Protein AF-A0A024U2P2-F1 (afdb_monomer_lite)

InterPro domains:
  IPR001179 FKBP-type peptidyl-prolyl cis-trans isomerase domain [PF00254] (18-84)
  IPR001179 FKBP-type peptidyl-prolyl cis-trans isomerase domain [PS50059] (17-87)
  IPR046357 Peptidyl-prolyl cis-trans isomerase domain superfamily [G3DSA:3.10.50.40] (10-88)
  IPR050689 FKBP-type Peptidyl-prolyl cis-trans Isomerase [PTHR10516] (18-86)

Foldseek 3Di:
DDQDDPQDDDDDDDDDDDDPDDHDDDDDDQPPPPAFQQCSVVVVPDDAQDKDKTWAFLNRHVAQPADPPRGHGRDTDIDIDTRHDDDD

pLDDT: mean 76.5, std 21.03, range [31.89, 95.56]

Secondary structure (DSSP, 8-state):
--------------------SS-------TTTTSS-HHHHHHHTTPPTT-EEEEEE-GGGTTTTT-BTTTB-TT--EEEEEE------

Organism: NCBI:txid157072

Radius of gyration: 14.06 Å; chains: 1; bounding box: 38×27×31 Å

Structure (mmCIF, N/CA/C/O backbone):
data_AF-A0A024U2P2-F1
#
_entry.id   AF-A0A024U2P2-F1
#
loop_
_atom_site.group_PDB
_atom_site.id
_atom_site.type_symbol
_atom_site.label_atom_id
_atom_site.label_alt_id
_atom_site.label_comp_id
_atom_site.label_asym_id
_atom_site.label_entity_id
_atom_site.label_seq_id
_atom_site.pdbx_PDB_ins_code
_atom_site.Cartn_x
_atom_site.Cartn_y
_atom_site.Cartn_z
_atom_site.occupancy
_atom_site.B_iso_or_equiv
_atom_site.auth_seq_id
_atom_site.auth_comp_id
_atom_site.auth_asym_id
_atom_site.auth_atom_id
_atom_site.pdbx_PDB_model_num
ATOM 1 N N . MET A 1 1 ? 22.313 12.537 -3.703 1.00 31.89 1 MET A N 1
ATOM 2 C CA . MET A 1 1 ? 21.362 11.982 -4.690 1.00 31.89 1 MET A CA 1
ATOM 3 C C . MET A 1 1 ? 20.225 11.348 -3.902 1.00 31.89 1 MET A C 1
ATOM 5 O O . MET A 1 1 ? 20.422 10.289 -3.328 1.00 31.89 1 MET A O 1
ATOM 9 N N . ALA A 1 2 ? 19.114 12.063 -3.720 1.00 34.59 2 ALA A N 1
ATOM 10 C CA . ALA A 1 2 ? 17.963 11.589 -2.947 1.00 34.59 2 ALA A CA 1
ATOM 11 C C . ALA A 1 2 ? 16.895 11.046 -3.912 1.00 34.59 2 ALA A C 1
ATOM 13 O O . ALA A 1 2 ? 16.713 11.652 -4.970 1.00 34.59 2 ALA A O 1
ATOM 14 N N . PRO A 1 3 ? 16.200 9.942 -3.592 1.00 36.84 3 PRO A N 1
ATOM 15 C CA . PRO A 1 3 ? 15.146 9.420 -4.451 1.00 36.84 3 PRO A CA 1
ATOM 16 C C . PRO A 1 3 ? 13.957 10.390 -4.470 1.00 36.84 3 PRO A C 1
ATOM 18 O O . PRO A 1 3 ? 13.364 10.713 -3.439 1.00 36.84 3 PRO A O 1
ATOM 21 N N . THR A 1 4 ? 13.622 10.877 -5.661 1.00 40.97 4 THR A N 1
ATOM 22 C CA . THR A 1 4 ? 12.459 11.718 -5.949 1.00 40.97 4 THR A CA 1
ATOM 23 C C . THR A 1 4 ? 11.182 10.890 -5.825 1.00 40.97 4 THR A C 1
ATOM 25 O O . THR A 1 4 ? 10.702 10.297 -6.786 1.00 40.97 4 THR A O 1
ATOM 28 N N . SER A 1 5 ? 10.622 10.851 -4.617 1.00 42.09 5 SER A N 1
ATOM 29 C CA . SER A 1 5 ? 9.256 10.376 -4.391 1.00 42.09 5 SER A CA 1
ATOM 30 C C . SER A 1 5 ? 8.266 11.386 -5.003 1.00 42.09 5 SER A C 1
ATOM 32 O O . SER A 1 5 ? 8.313 12.569 -4.640 1.00 42.09 5 SER A O 1
ATOM 34 N N . PRO A 1 6 ? 7.405 10.991 -5.962 1.00 38.97 6 PRO A N 1
ATOM 35 C CA . PRO A 1 6 ? 6.493 11.911 -6.633 1.00 38.97 6 PRO A CA 1
ATOM 36 C C . PRO A 1 6 ? 5.424 12.404 -5.651 1.00 38.97 6 PRO A C 1
ATOM 38 O O . PRO A 1 6 ? 4.580 11.664 -5.153 1.00 38.97 6 PRO A O 1
ATOM 41 N N . ARG A 1 7 ? 5.479 13.703 -5.363 1.00 48.59 7 ARG A N 1
ATOM 42 C CA . ARG A 1 7 ? 4.659 14.395 -4.365 1.00 48.59 7 ARG A CA 1
ATOM 43 C C . ARG A 1 7 ? 3.284 14.760 -4.946 1.00 48.59 7 ARG A C 1
ATOM 45 O O . ARG A 1 7 ? 3.029 15.939 -5.184 1.00 48.59 7 ARG A O 1
ATOM 52 N N . MET A 1 8 ? 2.373 13.808 -5.159 1.00 40.97 8 MET A N 1
ATOM 53 C CA . MET A 1 8 ? 1.024 14.130 -5.669 1.00 40.97 8 MET A CA 1
ATOM 54 C C . MET A 1 8 ? 0.076 14.644 -4.575 1.00 40.97 8 MET A C 1
ATOM 56 O O . MET A 1 8 ? 0.042 14.143 -3.452 1.00 40.97 8 MET A O 1
ATOM 60 N N . ALA A 1 9 ? -0.565 15.776 -4.871 1.00 50.56 9 ALA A N 1
ATOM 61 C CA . ALA A 1 9 ? -1.546 16.477 -4.052 1.00 50.56 9 ALA A CA 1
ATOM 62 C C . ALA A 1 9 ? -2.903 16.254 -4.709 1.00 50.56 9 ALA A C 1
ATOM 64 O O . ALA A 1 9 ? -3.015 16.535 -5.899 1.00 50.56 9 ALA A O 1
ATOM 65 N N . THR A 1 10 ? -3.911 15.795 -3.972 1.00 36.69 10 THR A N 1
ATOM 66 C CA . THR A 1 10 ? -5.300 15.810 -4.450 1.00 36.69 10 THR A CA 1
ATOM 67 C C . THR A 1 10 ? -6.279 16.059 -3.302 1.00 36.69 10 THR A C 1
ATOM 69 O O . THR A 1 10 ? -5.930 15.778 -2.154 1.00 36.69 10 THR A O 1
ATOM 72 N N . PRO A 1 11 ? -7.469 16.611 -3.604 1.00 50.09 11 PRO A N 1
ATOM 73 C CA . PRO A 1 11 ? -8.282 17.375 -2.671 1.00 50.09 11 PRO A CA 1
ATOM 74 C C . PRO A 1 11 ? -9.580 16.635 -2.341 1.00 50.09 11 PRO A C 1
ATOM 76 O O . PRO A 1 11 ? -10.584 16.812 -3.022 1.00 50.09 11 PRO A O 1
ATOM 79 N N . TYR A 1 12 ? -9.579 15.806 -1.306 1.00 37.09 12 TYR A N 1
ATOM 80 C CA . TYR A 1 12 ? -10.820 15.280 -0.734 1.00 37.09 12 TYR A CA 1
ATOM 81 C C . TYR A 1 12 ? -10.560 15.062 0.757 1.00 37.09 12 TYR A C 1
ATOM 83 O O . TYR A 1 12 ? -9.801 14.179 1.132 1.00 37.09 12 TYR A O 1
ATOM 91 N N . GLU A 1 13 ? -11.080 15.967 1.585 1.00 51.75 13 GLU A N 1
ATOM 92 C CA . GLU A 1 13 ? -10.818 16.037 3.022 1.00 51.75 13 GLU A CA 1
ATOM 93 C C . GLU A 1 13 ? -11.785 15.142 3.814 1.00 51.75 13 GLU A C 1
ATOM 95 O O . GLU A 1 13 ? -12.993 15.377 3.811 1.00 51.75 13 GLU A O 1
ATOM 100 N N . CYS A 1 14 ? -11.253 14.194 4.593 1.00 35.69 14 CYS A N 1
ATOM 101 C CA . CYS A 1 14 ? -11.846 13.792 5.868 1.00 35.69 14 CYS A CA 1
ATOM 102 C C . CYS A 1 14 ? -10.768 13.858 6.961 1.00 35.69 14 CYS A C 1
ATOM 104 O O . CYS A 1 14 ? -10.029 12.916 7.236 1.00 35.69 14 CYS A O 1
ATOM 106 N N . THR A 1 15 ? -10.635 15.035 7.571 1.00 51.25 15 THR A N 1
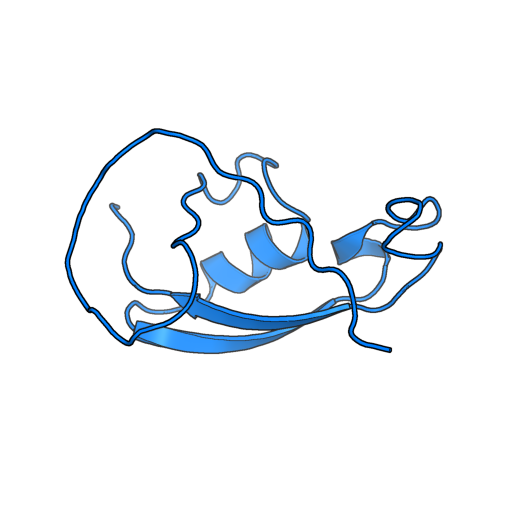ATOM 107 C CA . THR A 1 15 ? -9.602 15.329 8.566 1.00 51.25 15 THR A CA 1
ATOM 108 C C . THR A 1 15 ? -9.901 14.668 9.914 1.00 51.25 15 THR A C 1
ATOM 110 O O . THR A 1 15 ? -10.809 15.094 10.628 1.00 51.25 15 THR A O 1
ATOM 113 N N . THR A 1 16 ? -9.068 13.715 10.338 1.00 41.94 16 THR A N 1
ATOM 114 C CA . THR A 1 16 ? -8.849 13.433 11.767 1.00 41.94 16 THR A CA 1
ATOM 115 C C . THR A 1 16 ? -7.376 13.636 12.102 1.00 41.94 16 THR A C 1
ATOM 117 O O . THR A 1 16 ? -6.502 12.950 11.578 1.00 41.94 16 THR A O 1
ATOM 120 N N . SER A 1 17 ? -7.111 14.630 12.946 1.00 49.25 17 SER A N 1
ATOM 121 C CA . SER A 1 17 ? -5.792 15.151 13.294 1.00 49.25 17 SER A CA 1
ATOM 122 C C . SER A 1 17 ? -4.955 14.181 14.135 1.00 49.25 17 SER A C 1
ATOM 124 O O . SER A 1 17 ? -5.298 13.898 15.281 1.00 49.25 17 SER A O 1
ATOM 126 N N . ALA A 1 18 ? -3.792 13.789 13.619 1.00 34.69 18 ALA A N 1
ATOM 127 C CA . ALA A 1 18 ? -2.621 13.460 14.427 1.00 34.69 18 ALA A CA 1
ATOM 128 C C . ALA A 1 18 ? -1.382 13.995 13.703 1.00 34.69 18 ALA A C 1
ATOM 130 O O . ALA A 1 18 ? -0.732 13.308 12.919 1.00 34.69 18 ALA A O 1
ATOM 131 N N . SER A 1 19 ? -1.093 15.274 13.937 1.00 46.12 19 SER A N 1
ATOM 132 C CA . SER A 1 19 ? 0.126 15.925 13.475 1.00 46.12 19 SER A CA 1
ATOM 133 C C . SER A 1 19 ? 1.343 15.262 14.122 1.00 46.12 19 SER A C 1
ATOM 135 O O . SER A 1 19 ? 1.744 15.616 15.227 1.00 46.12 19 SER A O 1
ATOM 137 N N . ARG A 1 20 ? 1.963 14.319 13.415 1.00 45.56 20 ARG A N 1
ATOM 138 C CA . ARG A 1 20 ? 3.408 14.112 13.484 1.00 45.56 20 ARG A CA 1
ATOM 139 C C . ARG A 1 20 ? 3.952 14.625 12.168 1.00 45.56 20 ARG A C 1
ATOM 141 O O . ARG A 1 20 ? 3.759 14.028 11.120 1.00 45.56 20 ARG A O 1
ATOM 148 N N . GLU A 1 21 ? 4.499 15.825 12.235 1.00 51.88 21 GLU A N 1
ATOM 149 C CA . GLU A 1 21 ? 5.141 16.558 11.154 1.00 51.88 21 GLU A CA 1
ATOM 150 C C . GLU A 1 21 ? 5.866 15.621 10.166 1.00 51.88 21 GLU A C 1
ATOM 152 O O . GLU A 1 21 ? 6.927 15.110 10.513 1.00 51.88 21 GLU A O 1
ATOM 157 N N . ARG A 1 22 ? 5.262 15.362 8.984 1.00 45.50 22 ARG A N 1
ATOM 158 C CA . ARG A 1 22 ? 5.866 15.022 7.666 1.00 45.50 22 ARG A CA 1
ATOM 159 C C . ARG A 1 22 ? 4.927 14.160 6.799 1.00 45.50 22 ARG A C 1
ATOM 161 O O . ARG A 1 22 ? 4.829 12.958 6.985 1.00 45.50 22 ARG A O 1
ATOM 168 N N . GLY A 1 23 ? 4.379 14.750 5.734 1.00 49.66 23 GLY A N 1
ATOM 169 C CA . GLY A 1 23 ? 3.861 14.002 4.576 1.00 49.66 23 GLY A CA 1
ATOM 170 C C . GLY A 1 23 ? 2.346 13.792 4.571 1.00 49.66 23 GLY A C 1
ATOM 171 O O . GLY A 1 23 ? 1.735 13.519 5.592 1.00 49.66 23 GLY A O 1
ATOM 172 N N . ARG A 1 24 ? 1.737 13.993 3.400 1.00 61.34 24 ARG A N 1
ATOM 173 C CA . ARG A 1 24 ? 0.288 13.917 3.168 1.00 61.34 24 ARG A CA 1
ATOM 174 C C . ARG A 1 24 ? -0.234 12.522 3.524 1.00 61.34 24 ARG A C 1
ATOM 176 O O . ARG A 1 24 ? 0.380 11.534 3.130 1.00 61.34 24 ARG A O 1
ATOM 183 N N . THR A 1 25 ? -1.368 12.455 4.212 1.00 70.25 25 THR A N 1
ATOM 184 C CA . THR A 1 25 ? -2.139 11.217 4.350 1.00 70.25 25 THR A CA 1
ATOM 185 C C . THR A 1 25 ? -2.674 10.805 2.978 1.00 70.25 25 THR A C 1
ATOM 187 O O . THR A 1 25 ? -2.992 11.658 2.148 1.00 70.25 25 THR A O 1
ATOM 190 N N . PHE A 1 26 ? -2.712 9.501 2.707 1.00 79.50 26 P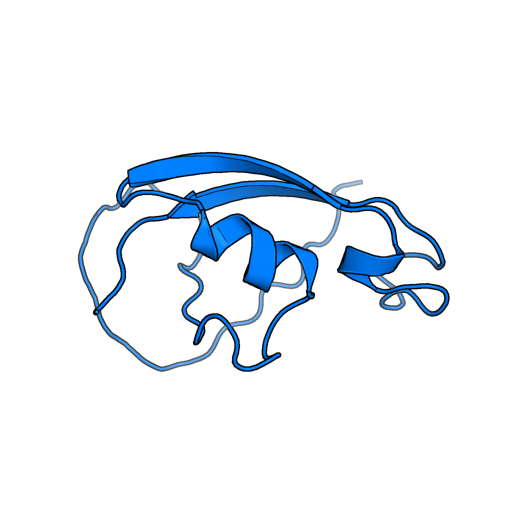HE A N 1
ATOM 191 C CA . PHE A 1 26 ? -3.215 8.956 1.448 1.00 79.50 26 PHE A CA 1
ATOM 192 C C . PHE A 1 26 ? -4.502 8.180 1.715 1.00 79.50 26 PHE A C 1
ATOM 194 O O . PHE A 1 26 ? -4.494 7.195 2.453 1.00 79.50 26 PHE A O 1
ATOM 201 N N . GLU A 1 27 ? -5.599 8.639 1.121 1.00 80.69 27 GLU A N 1
ATOM 202 C CA . GLU A 1 27 ? -6.918 8.026 1.245 1.00 80.69 27 GLU A CA 1
ATOM 203 C C . GLU A 1 27 ? -7.275 7.318 -0.059 1.00 80.69 27 GLU A C 1
ATOM 205 O O . GLU A 1 27 ? -7.143 7.879 -1.147 1.00 80.69 27 GLU A O 1
ATOM 210 N N . PHE A 1 28 ? -7.727 6.074 0.047 1.00 82.50 28 PHE A N 1
ATOM 211 C CA . PHE A 1 28 ? -8.182 5.291 -1.093 1.00 82.50 28 PHE A CA 1
ATOM 212 C C . PHE A 1 28 ? -9.195 4.246 -0.635 1.00 82.50 28 PHE A C 1
ATOM 214 O O . PHE A 1 28 ? -9.247 3.875 0.541 1.00 82.50 28 PHE A O 1
ATOM 221 N N . LYS A 1 29 ? -9.999 3.744 -1.5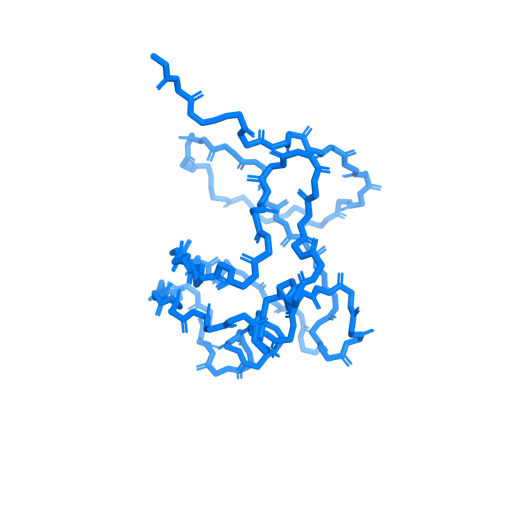75 1.00 82.81 29 LYS A N 1
ATOM 222 C CA . LYS A 1 29 ? -10.926 2.652 -1.297 1.00 82.81 29 LYS A CA 1
ATOM 223 C C . LYS A 1 29 ? -10.214 1.314 -1.472 1.00 82.81 29 LYS A C 1
ATOM 225 O O . LYS A 1 29 ? -9.869 0.924 -2.587 1.00 82.81 29 LYS A O 1
ATOM 230 N N . VAL A 1 30 ? -10.043 0.599 -0.365 1.00 85.31 30 VAL A N 1
ATOM 231 C CA . VAL A 1 30 ? -9.454 -0.744 -0.360 1.00 85.31 30 VAL A CA 1
ATOM 232 C C . VAL A 1 30 ? -10.318 -1.708 -1.179 1.00 85.31 30 VAL A C 1
ATOM 234 O O . VAL A 1 30 ? -11.535 -1.776 -1.009 1.00 85.31 30 VAL A O 1
ATOM 237 N N . GLY A 1 31 ? -9.682 -2.467 -2.069 1.00 80.81 31 GLY A N 1
ATOM 238 C CA . GLY A 1 31 ? -10.324 -3.453 -2.938 1.00 80.81 31 GLY A CA 1
ATOM 239 C C . GLY A 1 31 ? -10.970 -2.870 -4.196 1.00 80.81 31 GLY A C 1
ATOM 240 O O . GLY A 1 31 ? -11.625 -3.609 -4.928 1.00 80.81 31 GLY A O 1
ATOM 241 N N . ALA A 1 32 ? -10.802 -1.572 -4.460 1.00 85.25 32 ALA A N 1
ATOM 242 C CA . ALA A 1 32 ? -11.283 -0.932 -5.683 1.00 85.25 32 ALA A CA 1
ATOM 243 C C . ALA A 1 32 ? -10.246 -0.946 -6.823 1.00 85.25 32 ALA A C 1
ATOM 245 O O . ALA A 1 32 ? -10.523 -0.398 -7.888 1.00 85.25 32 ALA A O 1
ATOM 246 N N . GLY A 1 33 ? -9.053 -1.525 -6.612 1.00 84.06 33 GLY A N 1
ATOM 247 C CA . GLY A 1 33 ? -7.985 -1.532 -7.618 1.00 84.06 33 GLY A CA 1
ATOM 248 C C . GLY A 1 33 ? -7.408 -0.143 -7.912 1.00 84.06 33 GLY A C 1
ATOM 249 O O . GLY A 1 33 ? -6.830 0.075 -8.972 1.00 84.06 33 GLY A O 1
ATOM 250 N N . GLN A 1 34 ? -7.583 0.810 -6.990 1.00 82.44 34 GLN A N 1
ATOM 251 C CA . GLN A 1 34 ? -7.045 2.172 -7.107 1.00 82.44 34 GLN A CA 1
ATOM 252 C C . GLN A 1 34 ? -5.549 2.251 -6.778 1.00 82.44 34 GLN A C 1
ATOM 254 O O . GLN A 1 34 ? -4.888 3.233 -7.109 1.00 82.44 34 GLN A O 1
ATOM 259 N N . VAL A 1 35 ? -5.025 1.227 -6.107 1.00 89.06 35 VAL A N 1
ATOM 260 C CA . 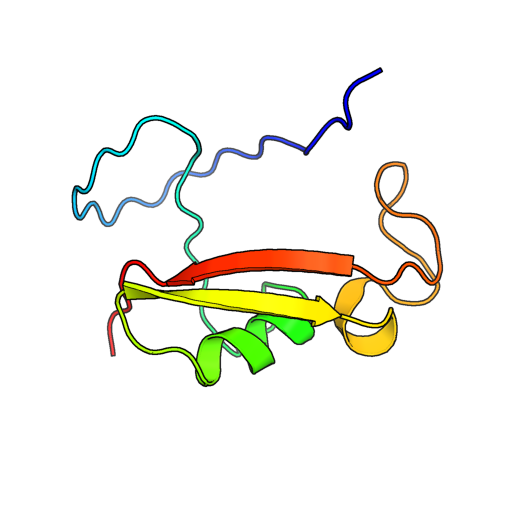VAL A 1 35 ? -3.628 1.099 -5.693 1.00 89.06 35 VAL A CA 1
ATOM 261 C C . VAL A 1 35 ? -3.049 -0.213 -6.209 1.00 89.06 35 VAL A C 1
ATOM 263 O O . VAL A 1 35 ? -3.775 -1.092 -6.676 1.00 89.06 35 VAL A O 1
ATOM 266 N N . ILE A 1 36 ? -1.728 -0.367 -6.099 1.00 91.62 36 ILE A N 1
ATOM 267 C CA . ILE A 1 36 ? -1.072 -1.639 -6.407 1.00 91.62 36 ILE A CA 1
ATOM 268 C C . ILE A 1 36 ? -1.661 -2.768 -5.555 1.00 91.62 36 ILE A C 1
ATOM 270 O O . ILE A 1 36 ? -1.992 -2.586 -4.381 1.00 91.62 36 ILE A O 1
ATOM 274 N N . ARG A 1 37 ? -1.758 -3.963 -6.141 1.00 91.75 37 ARG A N 1
ATOM 275 C CA . ARG A 1 37 ? -2.409 -5.125 -5.517 1.00 91.75 37 ARG A CA 1
ATOM 276 C C . ARG A 1 37 ? -1.865 -5.439 -4.121 1.00 91.75 37 ARG A C 1
ATOM 278 O O . ARG A 1 37 ? -2.619 -5.832 -3.239 1.00 91.75 37 ARG A O 1
ATOM 285 N N . GLY A 1 38 ? -0.563 -5.258 -3.911 1.00 91.56 38 GLY A N 1
ATOM 286 C CA . GLY A 1 38 ? 0.078 -5.481 -2.620 1.00 91.56 38 GLY A CA 1
ATOM 287 C C . GLY A 1 38 ? -0.439 -4.576 -1.503 1.00 91.56 38 GLY A C 1
ATOM 288 O O . GLY A 1 38 ? -0.530 -5.018 -0.362 1.00 91.56 38 GLY A O 1
ATOM 289 N N . TRP A 1 39 ? -0.829 -3.340 -1.822 1.00 91.81 39 TRP A N 1
ATOM 290 C CA . TRP A 1 39 ? -1.446 -2.431 -0.855 1.00 91.81 39 TRP A CA 1
ATOM 291 C C . TRP A 1 39 ? -2.877 -2.854 -0.551 1.00 91.81 39 TRP A C 1
ATOM 293 O O . TRP A 1 39 ? -3.233 -2.977 0.619 1.00 91.81 39 TRP A O 1
ATOM 303 N N . ASP A 1 40 ? -3.663 -3.153 -1.588 1.00 88.69 40 ASP A N 1
ATOM 304 C CA . ASP A 1 40 ? -5.044 -3.618 -1.435 1.00 88.69 40 ASP A CA 1
ATOM 305 C C . ASP A 1 40 ? -5.129 -4.887 -0.573 1.00 88.69 40 ASP A C 1
ATOM 307 O O . ASP A 1 40 ? -6.010 -5.002 0.271 1.00 88.69 40 ASP A O 1
ATOM 311 N N . GLU A 1 41 ? -4.201 -5.832 -0.731 1.00 90.44 41 GLU A N 1
ATOM 312 C CA . GLU A 1 41 ? -4.182 -7.073 0.052 1.00 90.44 41 GLU A CA 1
ATOM 313 C C . GLU A 1 41 ? -3.503 -6.926 1.422 1.00 90.44 41 GLU A C 1
ATOM 315 O O . GLU A 1 41 ? -3.903 -7.584 2.386 1.00 90.44 41 GLU A O 1
ATOM 320 N N . GLY A 1 42 ? -2.479 -6.075 1.530 1.00 89.62 42 GLY A N 1
ATOM 321 C CA . GLY A 1 42 ? -1.752 -5.841 2.778 1.00 89.62 42 GLY A CA 1
ATOM 322 C C . GLY A 1 42 ? -2.581 -5.060 3.795 1.00 89.62 42 GLY A C 1
ATOM 323 O O . GLY A 1 42 ? -2.678 -5.460 4.954 1.00 89.62 42 GLY A O 1
ATOM 324 N N . ILE A 1 43 ? -3.239 -3.987 3.350 1.00 90.50 43 ILE A N 1
ATOM 325 C CA . ILE A 1 43 ? -3.976 -3.069 4.228 1.00 90.50 43 ILE A CA 1
ATOM 326 C C . ILE A 1 43 ? -5.270 -3.705 4.751 1.00 90.50 43 ILE A C 1
ATOM 328 O O . ILE A 1 43 ? -5.639 -3.457 5.896 1.00 90.50 43 ILE A O 1
ATOM 332 N N . LYS A 1 44 ? -5.897 -4.628 4.001 1.00 88.12 44 LYS A N 1
ATOM 333 C CA . LYS A 1 44 ? -7.038 -5.439 4.488 1.00 88.12 44 LYS A CA 1
ATOM 334 C C . LYS A 1 44 ? -6.743 -6.212 5.775 1.00 88.12 44 LYS A C 1
ATOM 336 O O . LYS A 1 44 ? -7.671 -6.588 6.481 1.00 88.12 44 LYS A O 1
ATOM 341 N N . LYS A 1 45 ? -5.469 -6.499 6.056 1.00 88.50 45 LYS A N 1
ATOM 342 C CA . LYS A 1 45 ? -5.033 -7.285 7.220 1.00 88.50 45 LYS A CA 1
ATOM 343 C C . LYS A 1 45 ? -4.575 -6.411 8.388 1.00 88.50 45 LYS A C 1
ATOM 345 O O . LYS A 1 45 ? -4.152 -6.950 9.408 1.00 88.50 45 LYS A O 1
ATOM 350 N N . MET A 1 46 ? -4.607 -5.089 8.236 1.00 90.00 46 MET A N 1
ATOM 351 C CA . MET A 1 46 ? -4.119 -4.154 9.242 1.00 90.00 46 MET A CA 1
ATOM 352 C C . MET A 1 46 ? -5.232 -3.710 10.189 1.00 90.00 46 MET A C 1
ATOM 354 O O . MET A 1 46 ? -6.381 -3.526 9.797 1.00 90.00 46 MET A O 1
ATOM 358 N N . SER A 1 47 ? -4.860 -3.486 11.446 1.00 89.44 47 SER A N 1
ATOM 359 C CA . SER A 1 47 ? -5.702 -2.819 12.439 1.00 89.44 47 SER A CA 1
ATOM 360 C C . SER A 1 47 ? -5.463 -1.309 12.440 1.00 89.44 47 SER A C 1
ATOM 362 O O . SER A 1 47 ? -4.381 -0.836 12.087 1.00 89.44 47 SER A O 1
ATOM 364 N N . LYS A 1 48 ? -6.455 -0.529 12.881 1.00 87.50 48 LYS A N 1
ATOM 365 C CA . LYS A 1 48 ? -6.295 0.919 13.079 1.00 87.50 48 LYS A CA 1
ATOM 366 C C . LYS A 1 48 ? -5.113 1.208 14.020 1.00 87.50 48 LYS A C 1
ATOM 368 O O . LYS A 1 48 ? -5.005 0.600 15.080 1.00 87.50 48 LYS A O 1
ATOM 373 N N . GLY A 1 49 ? -4.249 2.140 13.630 1.00 86.50 49 GLY A N 1
ATOM 374 C CA . GLY A 1 49 ? -3.015 2.519 14.323 1.00 86.50 49 GLY A CA 1
ATOM 375 C C . GLY A 1 49 ? -1.834 1.565 14.113 1.00 86.50 49 GLY A C 1
ATOM 376 O O . GLY A 1 49 ? -0.761 1.806 14.659 1.00 86.50 49 GLY A O 1
ATOM 377 N N . GLN A 1 50 ? -1.997 0.476 13.355 1.00 88.81 50 GLN A N 1
ATOM 378 C CA . GLN A 1 50 ? -0.913 -0.468 13.096 1.00 88.81 50 GLN A CA 1
ATOM 379 C C . GLN A 1 50 ? 0.079 0.097 12.075 1.00 88.81 50 GLN A C 1
ATOM 381 O O . GLN A 1 50 ? -0.320 0.645 11.047 1.00 88.81 50 GLN A O 1
ATOM 386 N N . ILE A 1 51 ? 1.370 -0.140 12.321 1.00 90.31 51 ILE A N 1
ATOM 387 C CA . ILE A 1 51 ? 2.441 0.029 11.336 1.00 90.31 51 ILE A CA 1
ATOM 388 C C . ILE A 1 51 ? 2.794 -1.348 10.769 1.00 90.31 51 ILE A C 1
ATOM 390 O O . ILE A 1 51 ? 3.056 -2.287 11.523 1.00 90.31 51 ILE A O 1
ATOM 394 N N . ALA A 1 52 ? 2.793 -1.483 9.446 1.00 89.25 52 ALA A N 1
ATOM 395 C CA . ALA A 1 52 ? 3.160 -2.706 8.745 1.00 89.25 52 ALA A CA 1
ATOM 396 C C . ALA A 1 52 ? 4.280 -2.442 7.740 1.00 89.25 52 ALA A C 1
ATOM 398 O O . ALA A 1 52 ? 4.303 -1.416 7.062 1.00 89.25 52 ALA A O 1
ATOM 399 N N . ARG A 1 53 ? 5.187 -3.412 7.616 1.00 91.69 53 ARG A N 1
ATOM 400 C CA . ARG A 1 53 ? 6.204 -3.441 6.565 1.00 91.69 53 ARG A CA 1
ATOM 401 C C . ARG A 1 53 ? 5.761 -4.409 5.482 1.00 91.69 53 ARG A C 1
ATOM 403 O O . ARG A 1 53 ? 5.538 -5.582 5.769 1.00 91.69 53 ARG A O 1
ATOM 410 N N . LEU A 1 54 ? 5.609 -3.909 4.263 1.00 88.69 54 LEU A N 1
ATOM 411 C CA . LEU A 1 54 ? 5.217 -4.695 3.103 1.00 88.69 54 LEU A CA 1
ATOM 412 C C . LEU A 1 54 ? 6.417 -4.871 2.180 1.00 88.69 54 LEU A C 1
ATOM 414 O O . LEU A 1 54 ? 6.969 -3.893 1.680 1.00 88.69 54 LEU A O 1
ATOM 418 N N . GLU A 1 55 ? 6.775 -6.125 1.934 1.00 94.38 55 GLU A N 1
ATOM 419 C CA . GLU A 1 55 ? 7.661 -6.528 0.850 1.00 94.38 55 GLU A CA 1
ATOM 420 C C . GLU A 1 55 ? 6.796 -7.036 -0.302 1.00 94.38 55 GLU A C 1
ATOM 422 O O . GLU A 1 55 ? 6.062 -8.017 -0.166 1.00 94.38 55 GLU A O 1
ATOM 427 N N . LEU A 1 56 ? 6.833 -6.324 -1.424 1.00 93.06 56 LEU A N 1
ATOM 428 C CA . LEU A 1 56 ? 5.958 -6.559 -2.560 1.00 93.06 56 LEU A CA 1
ATOM 429 C C . LEU A 1 56 ? 6.799 -6.972 -3.766 1.00 93.06 56 LEU A C 1
ATOM 431 O O . LEU A 1 56 ? 7.472 -6.117 -4.348 1.00 93.06 56 LEU A O 1
ATOM 435 N N . PRO A 1 57 ? 6.759 -8.251 -4.180 1.00 95.56 57 PRO A N 1
ATOM 436 C CA . PRO A 1 57 ? 7.369 -8.653 -5.439 1.00 95.56 57 PRO A CA 1
ATOM 437 C C . PRO A 1 57 ? 6.664 -7.945 -6.609 1.00 95.56 57 PRO A C 1
ATOM 439 O O . PRO A 1 57 ? 5.530 -7.471 -6.458 1.00 95.56 57 PRO A O 1
ATOM 442 N N . PRO A 1 58 ? 7.275 -7.899 -7.804 1.00 94.25 58 PRO A N 1
ATOM 443 C CA . PRO A 1 58 ? 6.746 -7.134 -8.934 1.00 94.25 58 PRO A CA 1
ATOM 444 C C . PRO A 1 58 ? 5.306 -7.505 -9.313 1.00 94.25 58 PRO A C 1
ATOM 446 O O . PRO A 1 58 ? 4.535 -6.627 -9.691 1.00 94.25 58 PRO A O 1
ATOM 449 N N . SER A 1 59 ? 4.895 -8.763 -9.130 1.00 95.31 59 SER A N 1
ATOM 450 C CA . SER A 1 59 ? 3.520 -9.236 -9.366 1.00 95.31 59 SER A CA 1
ATOM 451 C C . SER A 1 59 ? 2.454 -8.601 -8.457 1.00 95.31 59 SER A C 1
ATOM 453 O O . SER A 1 59 ? 1.267 -8.643 -8.781 1.00 95.31 59 SER A O 1
ATOM 455 N N . PHE A 1 60 ? 2.860 -8.004 -7.335 1.00 93.25 60 PHE A N 1
ATOM 456 C CA . PHE A 1 60 ? 2.005 -7.242 -6.418 1.00 93.25 60 PHE A CA 1
ATOM 457 C C . PHE A 1 60 ? 2.274 -5.727 -6.468 1.00 93.25 60 PHE A C 1
ATOM 459 O O . PHE A 1 60 ? 1.605 -4.968 -5.764 1.00 93.25 60 PHE A O 1
ATOM 466 N N . GLY A 1 61 ? 3.233 -5.295 -7.291 1.00 92.88 61 GLY A N 1
ATOM 467 C CA . GLY A 1 61 ? 3.612 -3.903 -7.522 1.00 92.88 61 GLY A CA 1
ATOM 468 C C . GLY A 1 61 ? 3.313 -3.464 -8.955 1.00 92.88 61 GLY A C 1
ATOM 469 O O . GLY A 1 61 ? 2.162 -3.481 -9.382 1.00 92.88 61 GLY A O 1
ATOM 470 N N . TYR A 1 62 ? 4.359 -3.066 -9.685 1.00 93.38 62 TYR A N 1
ATOM 471 C CA . TYR A 1 62 ? 4.269 -2.513 -11.047 1.00 93.38 62 TYR A CA 1
ATOM 472 C C . TYR A 1 62 ? 4.644 -3.507 -12.166 1.00 93.38 62 TYR A C 1
ATOM 474 O O . TYR A 1 62 ? 4.720 -3.137 -13.338 1.00 93.38 62 TYR A O 1
ATOM 482 N N . GLY A 1 63 ? 4.871 -4.778 -11.828 1.00 93.50 63 GLY A N 1
ATOM 483 C CA . GLY A 1 63 ? 5.122 -5.845 -12.794 1.00 93.50 63 GLY A CA 1
ATOM 484 C C . GLY A 1 63 ? 6.362 -5.633 -13.666 1.00 93.50 63 GLY A C 1
ATOM 485 O O . GLY A 1 63 ? 7.342 -5.003 -13.268 1.00 93.50 63 GLY A O 1
ATOM 486 N N . GLU A 1 64 ? 6.310 -6.188 -14.874 1.00 95.00 64 GLU A N 1
ATOM 487 C CA . GLU A 1 64 ? 7.399 -6.135 -15.861 1.00 95.00 64 GLU A CA 1
ATOM 488 C C . GLU A 1 64 ? 7.583 -4.737 -16.466 1.00 95.00 64 GLU A C 1
ATOM 490 O O . GLU A 1 64 ? 8.657 -4.405 -16.942 1.00 95.00 64 GLU A O 1
ATOM 495 N N . HIS A 1 65 ? 6.556 -3.887 -16.426 1.00 93.44 65 HIS A N 1
ATOM 496 C CA . HIS A 1 65 ? 6.622 -2.551 -17.022 1.00 93.44 65 HIS A CA 1
ATOM 497 C C . HIS A 1 65 ? 7.231 -1.510 -16.071 1.00 93.44 65 HIS A C 1
ATOM 499 O O . HIS A 1 65 ? 7.775 -0.502 -16.526 1.00 93.44 65 HIS A O 1
ATOM 505 N N . GLY A 1 66 ? 7.166 -1.746 -14.756 1.00 92.31 66 GLY A N 1
ATOM 506 C CA . GLY A 1 66 ? 7.576 -0.758 -13.763 1.00 92.31 66 GLY A CA 1
ATOM 507 C C . GLY A 1 66 ? 6.697 0.500 -13.802 1.00 92.31 66 GLY A C 1
ATOM 508 O O . GLY A 1 66 ? 5.557 0.483 -14.264 1.00 92.31 66 GLY A O 1
ATOM 509 N N . TYR A 1 67 ? 7.236 1.611 -13.309 1.00 91.75 67 TYR A N 1
ATOM 510 C CA . TYR A 1 67 ? 6.626 2.938 -13.395 1.00 91.75 67 TYR A CA 1
ATOM 511 C C . TYR A 1 67 ? 7.695 3.963 -13.797 1.00 91.75 67 TYR A C 1
ATOM 513 O O . TYR A 1 67 ? 8.280 4.630 -12.934 1.00 91.75 67 TYR A O 1
ATOM 521 N N . PRO A 1 68 ? 8.028 4.056 -15.095 1.00 88.19 68 PRO A N 1
ATOM 522 C CA . PRO A 1 68 ? 9.108 4.911 -15.566 1.00 88.19 68 PRO A CA 1
ATOM 523 C C . PRO A 1 68 ? 8.835 6.402 -15.298 1.00 88.19 68 PRO A C 1
ATOM 525 O O . PRO A 1 68 ? 7.694 6.846 -15.427 1.00 88.19 68 PRO A O 1
ATOM 528 N N . PRO A 1 69 ? 9.865 7.202 -14.960 1.00 91.31 69 PRO A N 1
ATOM 529 C CA . PRO A 1 69 ? 11.276 6.831 -14.773 1.00 91.31 69 PRO A CA 1
ATOM 530 C C . PRO A 1 69 ? 11.621 6.379 -13.337 1.00 91.31 69 PRO A C 1
ATOM 532 O O . PRO A 1 69 ? 12.792 6.267 -12.992 1.00 91.31 69 PRO A O 1
ATOM 535 N N . ILE A 1 70 ? 10.620 6.195 -12.475 1.00 93.81 70 ILE A N 1
ATOM 536 C CA . ILE A 1 70 ? 10.790 6.137 -11.017 1.00 93.81 70 ILE A CA 1
ATOM 537 C C . ILE A 1 70 ? 11.031 4.706 -10.537 1.00 93.81 70 ILE A C 1
ATOM 539 O O . ILE A 1 70 ? 11.893 4.478 -9.691 1.00 93.81 70 ILE A O 1
ATOM 543 N N . ILE A 1 71 ? 10.265 3.748 -11.061 1.00 91.25 71 ILE A N 1
ATOM 544 C CA . ILE A 1 71 ? 10.338 2.340 -10.666 1.00 91.25 71 ILE A CA 1
ATOM 545 C C . ILE A 1 71 ? 10.735 1.510 -11.887 1.00 91.25 71 ILE A C 1
ATOM 547 O O . ILE A 1 71 ? 10.018 1.546 -12.890 1.00 91.25 71 ILE A O 1
ATOM 551 N N . PRO A 1 72 ? 11.851 0.767 -11.833 1.00 93.75 72 PRO A N 1
ATOM 552 C CA . PRO A 1 72 ? 12.261 -0.065 -12.950 1.00 93.75 72 PRO A CA 1
ATOM 553 C C . PRO A 1 72 ? 11.334 -1.284 -13.125 1.00 93.75 72 PRO A C 1
ATOM 555 O O . PRO A 1 72 ? 10.667 -1.706 -12.174 1.00 93.75 72 PRO A O 1
ATOM 558 N N . PRO A 1 73 ? 11.312 -1.874 -14.331 1.00 95.31 73 PRO A N 1
ATOM 559 C CA . PRO A 1 73 ? 10.805 -3.222 -14.578 1.00 95.31 73 PRO A CA 1
ATOM 560 C C . PRO A 1 73 ? 11.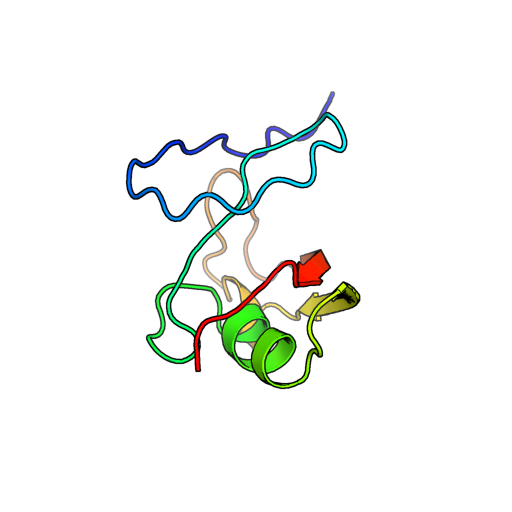212 -4.238 -13.505 1.00 95.31 73 PRO A C 1
ATOM 562 O O . PRO A 1 73 ? 12.360 -4.245 -13.063 1.00 95.31 73 PRO A O 1
ATOM 565 N N . HIS A 1 74 ? 10.289 -5.124 -13.118 1.00 95.31 74 HIS A N 1
ATOM 566 C CA . HIS A 1 74 ? 10.528 -6.246 -12.196 1.00 95.31 74 HIS A CA 1
ATOM 567 C C . HIS A 1 74 ? 11.032 -5.866 -10.790 1.00 95.31 74 HIS A C 1
ATOM 569 O O . HIS A 1 74 ? 11.554 -6.716 -10.070 1.00 95.31 74 HIS A O 1
ATOM 575 N N . ALA A 1 75 ? 10.863 -4.612 -10.368 1.00 93.62 75 ALA A N 1
ATOM 576 C CA . ALA A 1 75 ? 11.292 -4.171 -9.048 1.00 93.62 75 ALA A CA 1
ATOM 577 C C . ALA A 1 75 ? 10.471 -4.815 -7.916 1.00 93.62 75 ALA A C 1
ATOM 579 O O . ALA A 1 75 ? 9.237 -4.795 -7.938 1.00 93.62 75 ALA A O 1
ATOM 580 N N . THR A 1 76 ? 11.165 -5.301 -6.884 1.00 93.94 76 THR A N 1
ATOM 581 C CA . THR A 1 76 ? 10.570 -5.572 -5.568 1.00 93.94 76 THR A CA 1
ATOM 582 C C . THR A 1 76 ? 10.500 -4.269 -4.778 1.00 93.94 76 THR A C 1
ATOM 584 O O . THR A 1 76 ? 11.475 -3.519 -4.714 1.00 93.94 76 THR A O 1
ATOM 587 N N . LEU A 1 77 ? 9.344 -3.989 -4.181 1.00 91.88 77 LEU A N 1
ATOM 588 C CA . LEU A 1 77 ? 9.088 -2.761 -3.437 1.00 91.88 77 LEU A CA 1
ATOM 589 C C . LEU A 1 77 ? 9.033 -3.045 -1.941 1.00 91.88 77 LEU A C 1
ATOM 591 O O . LEU A 1 77 ? 8.436 -4.028 -1.512 1.00 91.88 77 LEU A O 1
ATOM 595 N N . TYR A 1 78 ? 9.593 -2.133 -1.155 1.00 93.06 78 TYR A N 1
ATOM 596 C CA . TYR A 1 78 ? 9.571 -2.189 0.300 1.00 93.06 78 TYR A CA 1
ATOM 597 C C . TYR A 1 78 ? 8.871 -0.938 0.823 1.00 93.06 78 TYR A C 1
ATOM 599 O O . TYR A 1 78 ? 9.326 0.178 0.573 1.00 93.06 78 TYR A O 1
ATOM 607 N N . TYR A 1 79 ? 7.758 -1.121 1.530 1.00 90.06 79 TYR A N 1
ATOM 608 C CA . TYR A 1 79 ? 6.970 -0.035 2.110 1.00 90.06 79 TYR A CA 1
ATOM 609 C C . TYR A 1 79 ? 6.831 -0.207 3.617 1.00 90.06 79 TYR A C 1
ATOM 611 O O . TYR A 1 79 ? 6.681 -1.322 4.108 1.00 90.06 79 TYR A O 1
ATOM 619 N N . GLU A 1 80 ? 6.813 0.906 4.341 1.00 89.25 80 GLU A N 1
ATOM 620 C CA . GLU A 1 80 ? 6.344 0.979 5.723 1.00 89.25 80 GLU A CA 1
ATOM 621 C C . GLU A 1 80 ? 5.077 1.840 5.720 1.00 89.25 80 GLU A C 1
ATOM 623 O O . GLU A 1 80 ? 5.103 2.982 5.263 1.00 89.25 80 GLU A O 1
ATOM 628 N N . ILE A 1 81 ? 3.952 1.256 6.132 1.00 89.25 81 ILE A N 1
ATOM 629 C CA . ILE A 1 81 ? 2.624 1.873 6.067 1.00 89.25 81 ILE A CA 1
ATOM 630 C C . ILE A 1 81 ? 2.049 1.931 7.476 1.00 89.25 81 ILE A C 1
ATOM 632 O O . ILE A 1 81 ? 2.047 0.925 8.181 1.00 89.25 81 ILE A O 1
ATOM 636 N N . GLU A 1 82 ? 1.518 3.087 7.859 1.00 89.50 82 GLU A N 1
ATOM 637 C CA . GLU A 1 82 ? 0.730 3.278 9.077 1.00 89.50 82 GLU A CA 1
ATOM 638 C C . GLU A 1 82 ? -0.748 3.437 8.700 1.00 89.50 82 GLU A C 1
ATOM 640 O O . GLU A 1 82 ? -1.109 4.340 7.943 1.00 89.50 82 GLU A O 1
ATOM 645 N N . LEU A 1 83 ? -1.618 2.564 9.216 1.00 89.06 83 LEU A N 1
ATOM 646 C CA . LEU A 1 83 ? -3.060 2.684 8.999 1.00 89.06 83 LEU A CA 1
ATOM 647 C C . LEU A 1 83 ? -3.659 3.628 10.042 1.00 89.06 83 LEU A C 1
ATOM 649 O O . LEU A 1 83 ? -3.969 3.213 11.152 1.00 89.06 83 LEU A O 1
ATOM 653 N N . LEU A 1 84 ? -3.857 4.896 9.690 1.00 88.12 84 LEU A N 1
ATOM 654 C CA . LEU A 1 84 ? -4.341 5.904 10.641 1.00 88.12 84 LEU A CA 1
ATOM 655 C C . LEU A 1 84 ? -5.800 5.677 11.055 1.00 88.12 84 LEU A C 1
ATOM 657 O O . LEU A 1 84 ? -6.137 5.653 12.240 1.00 88.12 84 LEU A O 1
ATOM 661 N N . THR A 1 85 ? -6.683 5.529 10.070 1.00 85.12 85 THR A N 1
ATOM 662 C CA . THR A 1 85 ? -8.120 5.350 10.278 1.00 85.12 85 THR A CA 1
ATOM 663 C C . THR A 1 85 ? -8.759 4.758 9.023 1.00 85.12 85 THR A C 1
ATOM 665 O O . THR A 1 85 ? -8.204 4.865 7.933 1.00 85.12 85 THR A O 1
ATOM 668 N N . PHE A 1 86 ? -9.924 4.139 9.174 1.00 80.62 86 PHE A N 1
ATOM 669 C CA . PHE A 1 86 ? -10.794 3.737 8.073 1.00 80.62 86 PHE A CA 1
ATOM 670 C C . PHE A 1 86 ? -12.245 3.857 8.536 1.00 80.62 86 PHE A C 1
ATOM 672 O O . PHE A 1 86 ? -12.538 3.658 9.718 1.00 80.62 86 PHE A O 1
ATOM 679 N N . CYS A 1 87 ? -13.136 4.221 7.617 1.00 71.50 87 CYS A N 1
ATOM 680 C CA . CYS A 1 87 ? -14.573 4.150 7.849 1.00 71.50 87 CYS A CA 1
ATOM 681 C C . CYS A 1 87 ? -15.043 2.779 7.352 1.00 71.50 87 CYS A C 1
ATOM 683 O O . CYS A 1 87 ? -14.725 2.403 6.222 1.00 71.50 87 CYS A O 1
ATOM 685 N N . SER A 1 88 ? -15.712 2.023 8.221 1.00 58.22 88 SER A N 1
ATOM 686 C CA . SER A 1 88 ? -16.351 0.743 7.893 1.00 58.22 88 SER A CA 1
ATOM 687 C C . SER A 1 88 ? -17.691 0.952 7.208 1.00 58.22 88 SER A C 1
ATOM 689 O O . SER A 1 88 ? -18.446 1.80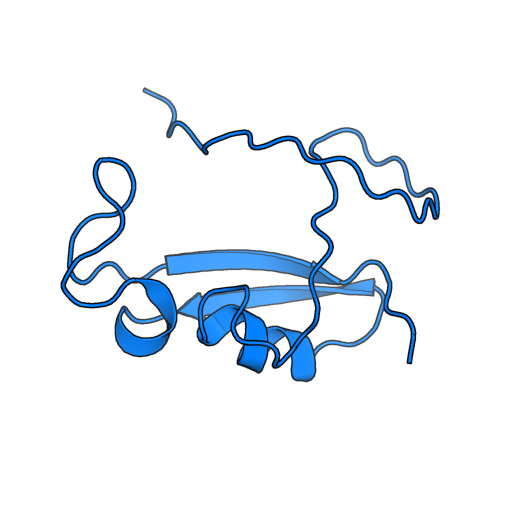5 7.728 1.00 58.22 88 SER A O 1
#

Sequence (88 aa):
MAPTSPRMATPYECTTSASRERGRTFEFKVGAGQVIRGWDEGIKKMSKGQIARLELPPSFGYGEHGYPPIIPPHATLYYEIELLTFCS